Protein 2WM8 (pdb70)

Radius of gyration: 16.27 Å; Cα contacts (8 Å, |Δi|>4): 290; chains: 1; bounding box: 30×53×39 Å

Solvent-accessible surface area: 9145 Å² total; per-residue (Å²): 89,118,128,92,130,121,116,123,61,94,60,110,34,3,88,2,0,0,0,15,0,16,68,0,0,0,62,17,132,0,67,84,75,16,38,38,88,7,90,119,22,129,99,42,34,5,57,3,141,187,44,88,59,2,128,18,33,122,71,0,70,102,0,4,148,121,0,71,83,49,62,4,66,2,0,0,0,1,108,6,72,43,72,149,2,0,39,59,0,0,108,42,34,90,10,58,152,11,0,95,56,77,7,12,51,79,33,55,7,68,49,0,0,81,114,0,45,134,106,37,60,27,61,36,73,70,0,0,0,0,0,53,83,148,187,10,21,77,64,0,49,162,55,41,6,18,20,22,56,0,122,135,1,2,42,58,126,15,3,73,95,0,23,64,65,5,15,161,73,134

B-factor: mean 13.62, std 10.49, range [2.0, 57.32]

Structure (mmCIF, N/CA/C/O backbone):
data_2WM8
#
_entry.id   2WM8
#
_cell.length_a   62.340
_cell.length_b   62.340
_cell.length_c   111.860
_cell.angle_alpha   90.00
_cell.angle_beta   90.00
_cell.angle_gamma   90.00
#
_symmetry.space_group_name_H-M   'P 43 21 2'
#
loop_
_entity.id
_entity.type
_entity.pdbx_description
1 polymer 'MAGNESIUM-DEPENDENT PHOSPHATASE 1'
2 non-polymer 1,2-ETHANEDIOL
3 water water
#
loop_
_atom_site.group_PDB
_atom_site.id
_atom_site.type_symbol
_atom_site.label_atom_id
_atom_site.label_alt_id
_atom_site.label_comp_id
_atom_site.label_asym_id
_atom_site.label_entity_id
_atom_site.label_seq_id
_atom_site.pdbx_PDB_ins_code
_atom_site.Cartn_x
_atom_site.Cartn_y
_atom_site.Cartn_z
_atom_site.occupancy
_atom_site.B_iso_or_equiv
_atom_site.auth_seq_id
_atom_site.auth_comp_id
_atom_site.auth_asym_id
_atom_site.auth_atom_id
_atom_site.pdbx_PDB_model_num
ATOM 1 N N . GLY A 1 14 ? 13.400 -46.514 18.713 1.00 19.79 -7 GLY A N 1
ATOM 2 C CA . GLY A 1 14 ? 14.582 -45.993 19.459 1.00 17.86 -7 GLY A CA 1
ATOM 3 C C . GLY A 1 14 ? 14.382 -44.522 19.796 1.00 13.04 -7 GLY A C 1
ATOM 4 O O . GLY A 1 14 ? 13.637 -43.820 19.117 1.00 15.54 -7 GLY A O 1
ATOM 5 N N . THR A 1 15 ? 15.036 -44.065 20.856 1.00 12.20 -6 THR A N 1
ATOM 6 C CA . THR A 1 15 ? 14.833 -42.697 21.366 1.00 11.95 -6 THR A CA 1
ATOM 7 C C . THR A 1 15 ? 15.302 -41.635 20.362 1.00 10.77 -6 THR A C 1
ATOM 8 O O . THR A 1 15 ? 14.564 -40.689 20.058 1.00 6.52 -6 THR A O 1
ATOM 12 N N . GLU A 1 1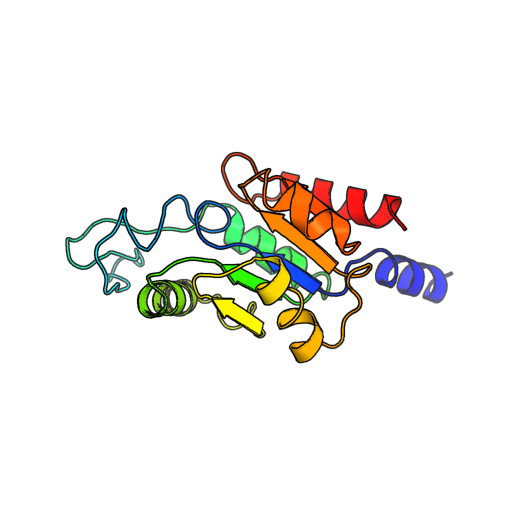6 ? 16.507 -41.805 19.831 1.00 11.00 -5 GLU A N 1
ATOM 13 C CA . GLU A 1 16 ? 17.021 -40.852 18.836 1.00 13.09 -5 GLU A CA 1
ATOM 14 C C . GLU A 1 16 ? 16.147 -40.818 17.578 1.00 10.78 -5 GLU A C 1
ATOM 15 O O . GLU A 1 16 ? 15.878 -39.747 17.041 1.00 9.09 -5 GLU A O 1
ATOM 21 N N . ASN A 1 17 ? 15.692 -41.978 17.112 1.00 12.02 -4 ASN A N 1
ATOM 22 C CA . ASN A 1 17 ? 14.789 -42.028 15.954 1.00 13.10 -4 ASN A CA 1
ATOM 23 C C . ASN A 1 17 ? 13.488 -41.276 16.200 1.00 12.40 -4 ASN A C 1
ATOM 24 O O . ASN A 1 17 ? 13.034 -40.523 15.345 1.00 11.30 -4 ASN A O 1
ATOM 29 N N . LEU A 1 18 ? 12.884 -41.488 17.366 1.00 11.29 -3 LEU A N 1
ATOM 30 C CA . LEU A 1 18 ? 11.647 -40.789 17.717 1.00 12.24 -3 LEU A CA 1
ATOM 31 C C . LEU A 1 18 ? 11.886 -39.280 17.723 1.00 8.03 -3 LEU A C 1
ATOM 32 O O . LEU A 1 18 ? 11.098 -38.521 17.160 1.00 9.98 -3 LEU A O 1
ATOM 37 N N . TYR A 1 19 ? 12.970 -38.862 18.366 1.00 7.53 -2 TYR A N 1
ATOM 38 C CA . TYR A 1 19 ? 13.314 -37.446 18.442 1.00 5.63 -2 TYR A CA 1
ATOM 39 C C . TYR A 1 19 ? 13.512 -36.838 17.053 1.00 4.95 -2 TYR A C 1
ATOM 40 O O . TYR A 1 19 ? 12.871 -35.842 16.716 1.00 7.63 -2 TYR A O 1
ATOM 49 N N . PHE A 1 20 ? 14.402 -37.415 16.256 1.00 5.48 -1 PHE A N 1
ATOM 50 C CA . PHE A 1 20 ? 14.723 -36.824 14.950 1.00 7.19 -1 PHE A CA 1
ATOM 51 C C . PHE A 1 20 ? 13.556 -36.877 13.969 1.00 7.23 -1 PHE A C 1
ATOM 52 O O . PHE A 1 20 ? 13.378 -35.950 13.183 1.00 10.28 -1 PHE A O 1
ATOM 60 N N . GLN A 1 21 ? 12.742 -37.938 14.040 1.00 7.96 0 GLN A N 1
ATOM 61 C CA . GLN A 1 21 ? 11.564 -38.057 13.173 1.00 10.09 0 GLN A CA 1
ATOM 62 C C . GLN A 1 21 ? 10.539 -37.002 13.544 1.00 10.23 0 GLN A C 1
ATOM 63 O O . GLN A 1 21 ? 9.929 -36.382 12.666 1.00 9.11 0 GLN A O 1
ATOM 69 N N . SER A 1 22 ? 10.392 -36.751 14.842 1.00 8.93 1 SER A N 1
ATOM 70 C CA . SER A 1 22 ? 9.484 -35.713 15.303 1.00 10.50 1 SER A CA 1
ATOM 71 C C . SER A 1 22 ? 9.948 -34.323 14.830 1.00 13.17 1 SER A C 1
ATOM 72 O O . SER A 1 22 ? 9.141 -33.515 14.352 1.00 14.83 1 SER A O 1
ATOM 75 N N . MET A 1 23 ? 11.244 -34.057 14.944 1.00 12.10 2 MET A N 1
ATOM 76 C CA . MET A 1 23 ? 11.832 -32.800 14.446 1.00 14.88 2 MET A CA 1
ATOM 77 C C . MET A 1 23 ? 11.575 -32.609 12.946 1.00 13.27 2 MET A C 1
ATOM 78 O O . MET A 1 23 ? 11.125 -31.545 12.523 1.00 12.03 2 MET A O 1
ATOM 83 N N . ALA A 1 24 ? 11.846 -33.646 12.156 1.00 12.41 3 ALA A N 1
ATOM 84 C CA . ALA A 1 24 ? 11.734 -33.558 10.693 1.00 12.52 3 ALA A CA 1
ATOM 85 C C . ALA A 1 24 ? 10.310 -33.322 10.165 1.00 12.29 3 ALA A C 1
ATOM 86 O O . ALA A 1 24 ? 10.158 -32.862 9.030 1.00 12.55 3 ALA A O 1
ATOM 88 N N . ARG A 1 25 ? 9.300 -33.659 10.971 1.00 10.26 4 ARG A N 1
ATOM 89 C CA A ARG A 1 25 ? 7.877 -33.542 10.625 0.48 11.68 4 ARG A CA 1
ATOM 90 C CA B ARG A 1 25 ? 7.899 -33.539 10.542 0.52 10.78 4 ARG A CA 1
ATOM 91 C C . ARG A 1 25 ? 7.376 -32.104 10.641 1.00 11.16 4 ARG A C 1
ATOM 92 O O . ARG A 1 25 ? 6.305 -31.798 10.097 1.00 12.41 4 ARG A O 1
ATOM 107 N N . LEU A 1 26 ? 8.122 -31.243 11.326 1.00 10.11 5 LEU A N 1
ATOM 108 C CA . LEU A 1 26 ? 7.688 -29.889 11.609 1.00 8.84 5 LEU A CA 1
ATOM 109 C C . LEU A 1 26 ? 8.222 -28.878 10.594 1.00 8.76 5 LEU A C 1
ATOM 110 O O . LEU A 1 26 ? 9.323 -29.020 10.063 1.00 8.58 5 LEU A O 1
ATOM 115 N N . PRO A 1 27 ? 7.442 -27.823 10.360 1.00 6.02 6 PRO A N 1
ATOM 116 C CA . PRO A 1 27 ? 7.955 -26.719 9.570 1.00 7.89 6 PRO A CA 1
ATOM 117 C C . PRO A 1 27 ? 9.100 -26.024 10.300 1.00 6.37 6 PRO A C 1
ATOM 118 O O . PRO A 1 27 ? 9.167 -26.052 11.535 1.00 7.34 6 PRO A O 1
ATOM 122 N N . LYS A 1 28 ? 9.981 -25.401 9.535 1.00 5.26 7 LYS A N 1
ATOM 123 C CA . LYS A 1 28 ? 11.066 -24.609 10.088 1.00 7.79 7 LYS A CA 1
ATOM 124 C C . LYS A 1 28 ? 10.693 -23.132 10.255 1.00 9.45 7 LYS A C 1
ATOM 125 O O . LYS A 1 28 ? 11.453 -22.378 10.842 1.00 8.34 7 LYS A O 1
ATOM 131 N N . LEU A 1 29 ? 9.532 -22.722 9.747 1.00 8.69 8 LEU A N 1
ATOM 132 C CA . LEU A 1 29 ? 9.044 -21.336 9.906 1.00 5.88 8 LEU A CA 1
ATOM 133 C C . LEU A 1 29 ? 7.539 -21.339 9.731 1.00 7.31 8 LEU A C 1
ATOM 134 O O . LEU A 1 29 ? 7.038 -21.975 8.801 1.00 5.26 8 LEU A O 1
ATOM 139 N N . ALA A 1 30 ? 6.832 -20.651 10.620 1.00 4.49 9 ALA A N 1
ATOM 140 C CA . ALA A 1 30 ? 5.383 -20.475 10.488 1.00 5.47 9 ALA A CA 1
ATOM 141 C C . ALA A 1 30 ? 5.119 -19.017 10.184 1.00 4.58 9 ALA A C 1
ATOM 142 O O . ALA A 1 30 ? 5.377 -18.142 11.022 1.00 6.71 9 ALA A O 1
ATOM 144 N N . VAL A 1 31 ? 4.598 -18.761 8.990 1.00 3.02 10 VAL A N 1
ATOM 145 C CA . VAL A 1 31 ? 4.295 -17.401 8.557 1.00 2.63 10 VAL A CA 1
ATOM 146 C C . VAL A 1 31 ? 2.799 -17.088 8.710 1.00 2.00 10 VAL A C 1
ATOM 147 O O . VAL A 1 31 ? 1.933 -17.903 8.335 1.00 5.11 10 VAL A O 1
ATOM 151 N N . PHE A 1 32 ? 2.505 -15.930 9.284 1.00 3.32 11 PHE A N 1
ATOM 152 C CA . PHE A 1 32 ? 1.135 -15.486 9.503 1.00 5.04 11 PHE A CA 1
ATOM 153 C C . PHE A 1 32 ? 0.895 -14.145 8.821 1.00 6.13 11 PHE A C 1
ATOM 154 O O . PHE A 1 32 ? 1.702 -13.229 8.926 1.00 4.70 11 PHE A O 1
ATOM 162 N N . ASP A 1 33 ? -0.233 -14.027 8.129 1.00 5.29 12 ASP A N 1
ATOM 163 C CA . ASP A 1 33 ? -0.797 -12.712 7.823 1.00 6.14 12 ASP A CA 1
ATOM 164 C C . ASP A 1 33 ? -1.298 -12.097 9.142 1.00 6.25 12 ASP A C 1
ATOM 165 O O . ASP A 1 33 ? -1.348 -12.772 10.170 1.00 6.17 12 ASP A O 1
ATOM 170 N N . LEU A 1 34 ? -1.642 -10.819 9.118 1.00 5.88 13 LEU A N 1
ATOM 171 C CA . LEU A 1 34 ? -2.111 -10.111 10.298 1.00 6.25 13 LEU A CA 1
ATOM 172 C C . LEU A 1 34 ? -3.627 -9.895 10.316 1.00 6.33 13 LEU A C 1
ATOM 173 O O . LEU A 1 34 ? -4.342 -10.539 11.094 1.00 6.16 13 LEU A O 1
ATOM 178 N N . ASP A 1 35 ? -4.127 -8.987 9.470 1.00 6.78 14 ASP A N 1
ATOM 179 C CA . ASP A 1 35 ? -5.577 -8.720 9.387 1.00 5.38 14 ASP A CA 1
ATOM 180 C C . ASP A 1 35 ? -6.342 -10.013 9.057 1.00 4.81 14 ASP A C 1
ATOM 181 O O . ASP A 1 35 ? -6.014 -10.718 8.091 1.00 5.90 14 ASP A O 1
ATOM 186 N N . TYR A 1 36 ? -7.346 -10.317 9.877 1.00 4.38 15 TYR A N 1
ATOM 187 C CA . TYR A 1 36 ? -8.252 -11.450 9.705 1.00 2.72 15 TYR A CA 1
ATOM 188 C C . TYR A 1 36 ? -7.590 -12.823 9.917 1.00 6.17 15 TYR A C 1
ATOM 189 O O . TYR A 1 36 ? -8.196 -13.867 9.658 1.00 5.08 15 TYR A O 1
ATOM 198 N N . THR A 1 37 ? -6.354 -12.800 10.412 1.00 5.12 16 THR A N 1
ATOM 199 C CA . THR A 1 37 ? -5.619 -14.008 10.793 1.00 5.31 16 THR A CA 1
ATOM 200 C C . THR A 1 37 ? -5.339 -13.955 12.293 1.00 5.56 16 THR A C 1
ATOM 201 O O . THR A 1 37 ? -5.767 -14.855 13.027 1.00 5.46 16 THR A O 1
ATOM 205 N N . LEU A 1 38 ? -4.651 -12.902 12.751 1.00 3.55 17 LEU A N 1
ATOM 206 C CA . LEU A 1 38 ? -4.386 -12.704 14.174 1.00 4.07 17 LEU A CA 1
ATOM 207 C C . LEU A 1 38 ? -5.462 -11.861 14.852 1.00 5.41 17 LEU A C 1
ATOM 208 O O . LEU A 1 38 ? -5.716 -12.030 16.057 1.00 5.31 17 LEU A O 1
ATOM 213 N N . TRP A 1 39 ? -6.086 -10.959 14.093 1.00 4.80 18 TRP A N 1
ATOM 214 C CA . TRP A 1 39 ? -7.112 -10.053 14.650 1.00 4.52 18 TRP A CA 1
ATOM 215 C C . TRP A 1 39 ? -8.264 -9.795 13.643 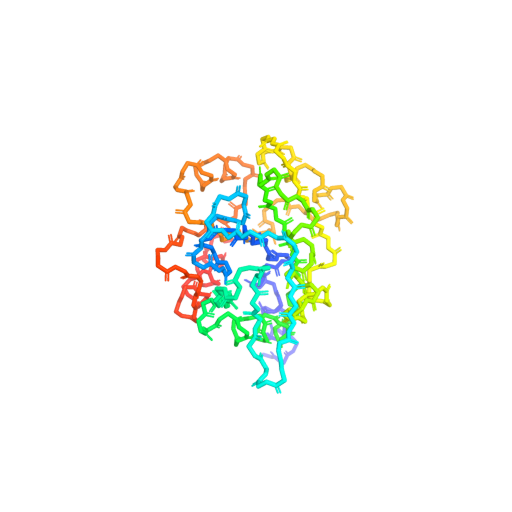1.00 4.87 18 TRP A C 1
ATOM 216 O O . TRP A 1 39 ? -8.040 -9.777 12.428 1.00 5.48 18 TRP A O 1
ATOM 227 N N . PRO A 1 40 ? -9.505 -9.604 14.147 1.00 6.15 19 PRO A N 1
ATOM 228 C CA . PRO A 1 40 ? -10.698 -9.609 13.282 1.00 7.77 19 PRO A CA 1
ATOM 229 C C . PRO A 1 40 ? -11.053 -8.288 12.607 1.00 5.58 19 PRO A C 1
ATOM 230 O O . PRO A 1 40 ? -12.229 -7.859 12.620 1.00 6.12 19 PRO A O 1
ATOM 234 N N . PHE A 1 41 ? -10.065 -7.658 11.979 1.00 5.37 20 PHE A N 1
ATOM 235 C CA . PHE A 1 41 ? -10.289 -6.386 11.318 1.00 3.38 20 PHE A CA 1
ATOM 236 C C . PHE A 1 41 ? -9.130 -6.024 10.395 1.00 3.17 20 PHE A C 1
ATOM 237 O O . PHE A 1 41 ? -8.070 -6.663 10.427 1.00 4.13 20 PHE A O 1
ATOM 245 N N . TRP A 1 42 ? -9.359 -5.031 9.539 1.00 3.43 21 TRP A N 1
ATOM 246 C CA . TRP A 1 42 ? -8.284 -4.368 8.778 1.00 2.37 21 TRP A CA 1
ATOM 247 C C . TRP A 1 42 ? -7.729 -3.190 9.587 1.00 4.20 21 TRP A C 1
ATOM 248 O O . TRP A 1 42 ? -8.439 -2.218 9.845 1.00 2.98 21 TRP A O 1
ATOM 259 N N . VAL A 1 43 ? -6.450 -3.255 9.949 1.00 2.21 22 VAL A N 1
ATOM 260 C CA . VAL A 1 43 ? -5.817 -2.211 10.766 1.00 4.93 22 VAL A CA 1
ATOM 261 C C . VAL A 1 43 ? -5.761 -0.827 10.067 1.00 5.67 22 VAL A C 1
ATOM 262 O O . VAL A 1 43 ? -5.769 0.203 10.755 1.00 5.57 22 VAL A O 1
ATOM 266 N N . ASP A 1 44 ? -5.784 -0.784 8.725 1.00 3.48 23 ASP A N 1
ATOM 267 C CA . ASP A 1 44 ? -5.808 0.506 8.015 1.00 6.22 23 ASP A CA 1
ATOM 268 C C . ASP A 1 44 ? -7.201 1.101 7.758 1.00 5.34 23 ASP A C 1
ATOM 269 O O . ASP A 1 44 ? -7.312 2.191 7.168 1.00 5.22 23 ASP A O 1
ATOM 274 N N . THR A 1 45 ? -8.255 0.408 8.200 1.00 6.02 24 THR A N 1
ATOM 275 C CA . THR A 1 45 ? -9.633 0.833 7.907 1.00 4.36 24 THR A CA 1
ATOM 276 C C . THR A 1 45 ? -10.578 0.890 9.115 1.00 5.12 24 THR A C 1
ATOM 277 O O . THR A 1 45 ? -11.282 1.882 9.318 1.00 4.61 24 THR A O 1
ATOM 281 N N . HIS A 1 46 ? -10.612 -0.169 9.910 1.00 6.01 25 HIS A N 1
ATOM 282 C CA . HIS A 1 46 ? -11.703 -0.361 10.865 1.00 4.07 25 HIS A CA 1
ATOM 283 C C . HIS A 1 46 ? -11.460 0.250 12.243 1.00 5.16 25 HIS A C 1
ATOM 284 O O . HIS A 1 46 ? -12.375 0.299 13.073 1.00 7.07 25 HIS A O 1
ATOM 291 N N . VAL A 1 47 ? -10.234 0.693 12.473 1.00 4.74 26 VAL A N 1
ATOM 292 C CA . VAL A 1 47 ? -9.836 1.306 13.730 1.00 5.15 26 VAL A CA 1
ATOM 293 C C . VAL A 1 47 ? -9.055 2.574 13.425 1.00 7.09 26 VAL A C 1
ATOM 294 O O . VAL A 1 47 ? -8.647 2.807 12.285 1.00 9.01 26 VAL A O 1
ATOM 298 N N . ASP A 1 48 ? -8.864 3.401 14.454 1.00 7.00 27 ASP A N 1
ATOM 299 C CA . ASP A 1 48 ? -8.271 4.724 14.300 1.00 8.03 27 ASP A CA 1
ATOM 300 C C . ASP A 1 48 ? -7.028 4.818 15.188 1.00 9.74 27 ASP A C 1
ATOM 301 O O . ASP A 1 48 ? -7.141 5.056 16.390 1.00 7.65 27 ASP A O 1
ATOM 306 N N . PRO A 1 49 ? -5.835 4.630 14.597 1.00 9.51 28 PRO A N 1
ATOM 307 C CA . PRO A 1 49 ? -4.623 4.621 15.410 1.00 9.17 28 PRO A CA 1
ATOM 308 C C . PRO A 1 49 ? -4.281 6.029 15.893 1.00 8.00 28 PRO A C 1
ATOM 309 O O . PRO A 1 49 ? -4.809 6.994 15.359 1.00 7.75 28 PRO A O 1
ATOM 313 N N . PRO A 1 50 ? -3.401 6.152 16.887 1.00 6.57 29 PRO A N 1
ATOM 314 C CA . PRO A 1 50 ? -2.649 5.117 17.587 1.00 7.88 29 PRO A CA 1
ATOM 315 C C . PRO A 1 50 ? -3.456 4.383 18.644 1.00 4.87 29 PRO A C 1
ATOM 316 O O . PRO A 1 50 ? -4.591 4.765 18.964 1.00 7.07 29 PRO A O 1
ATOM 320 N N . PHE A 1 51 ? -2.838 3.345 19.184 1.00 5.42 30 PHE A N 1
ATOM 321 C CA . PHE A 1 51 ? -3.442 2.456 20.158 1.00 5.89 30 PHE A CA 1
ATOM 322 C C . PHE A 1 51 ? -2.760 2.576 21.518 1.00 7.82 30 PHE A C 1
ATOM 323 O O . PHE A 1 51 ? -1.628 3.051 21.642 1.00 7.94 30 PHE A O 1
ATOM 331 N N . HIS A 1 52 ? -3.457 2.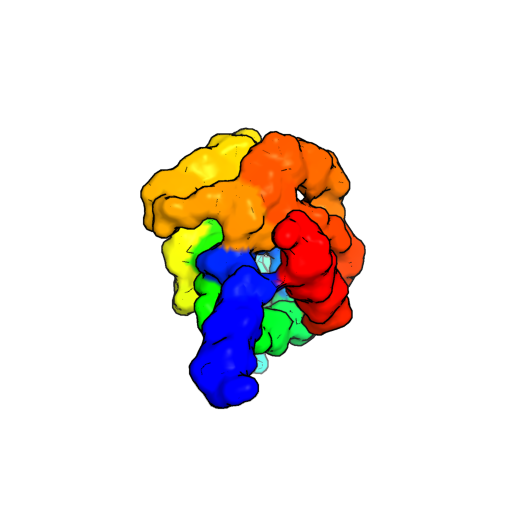108 22.540 1.00 9.24 31 HIS A N 1
ATOM 332 C CA . HIS A 1 52 ? -2.869 1.995 23.853 1.00 10.07 31 HIS A CA 1
ATOM 333 C C . HIS A 1 52 ? -3.557 0.875 24.618 1.00 8.67 31 HIS A C 1
ATOM 334 O O . HIS A 1 52 ? -4.686 0.512 24.311 1.00 7.99 31 HIS A O 1
ATOM 341 N N . LYS A 1 53 ? -2.869 0.333 25.618 1.00 9.68 32 LYS A N 1
ATOM 342 C CA . LYS A 1 53 ? -3.487 -0.612 26.532 1.00 8.64 32 LYS A CA 1
ATOM 343 C C . LYS A 1 53 ? -4.050 0.159 27.722 1.00 9.27 32 LYS A C 1
ATOM 344 O O . LYS A 1 53 ? -3.315 0.881 28.407 1.00 10.13 32 LYS A O 1
ATOM 350 N N . SER A 1 54 ? -5.357 0.022 27.956 1.00 7.11 33 SER A N 1
ATOM 351 C CA A SER A 1 54 ? -6.020 0.684 29.076 0.50 8.82 33 SER A CA 1
ATOM 352 C CA B SER A 1 54 ? -6.015 0.687 29.078 0.50 9.03 33 SER A CA 1
ATOM 353 C C . SER A 1 54 ? -5.684 0.022 30.412 1.00 8.07 33 SER A C 1
ATOM 354 O O . SER A 1 54 ? -5.051 -1.039 30.460 1.00 9.00 33 SER A O 1
ATOM 359 N N . SER A 1 55 ? -6.130 0.645 31.500 1.00 11.58 34 SER A N 1
ATOM 360 C CA . SER A 1 55 ? -5.830 0.153 32.839 1.00 14.02 34 SER A CA 1
ATOM 361 C C . SER A 1 55 ? -6.456 -1.207 33.105 1.00 15.50 34 SER A C 1
ATOM 362 O O . SER A 1 55 ? -5.938 -1.961 33.920 1.00 15.84 34 SER A O 1
ATOM 365 N N . ASP A 1 56 ? -7.553 -1.528 32.412 1.00 12.80 35 ASP A N 1
ATOM 366 C CA . ASP A 1 56 ? -8.192 -2.843 32.578 1.00 15.88 35 ASP A CA 1
ATOM 367 C C . ASP A 1 56 ? -7.508 -3.960 31.761 1.00 16.51 35 ASP A C 1
ATOM 368 O O . ASP A 1 56 ? -7.900 -5.123 31.860 1.00 18.16 35 ASP A O 1
ATOM 373 N N . GLY A 1 57 ? -6.493 -3.606 30.969 1.00 12.17 36 GLY A N 1
ATOM 374 C CA . GLY A 1 57 ? -5.766 -4.573 30.140 1.00 12.89 36 GLY A CA 1
ATOM 375 C C . GLY A 1 57 ? -6.257 -4.660 28.696 1.00 13.53 36 GLY A C 1
ATOM 376 O O . GLY A 1 57 ? -5.679 -5.408 27.898 1.00 15.01 36 GLY A O 1
ATOM 377 N N . THR A 1 58 ? -7.301 -3.894 28.357 1.00 10.74 37 THR A N 1
ATOM 378 C CA . THR A 1 58 ? -7.885 -3.898 27.002 1.00 10.57 37 THR A CA 1
ATOM 379 C C . THR A 1 58 ? -7.150 -2.882 26.133 1.00 8.98 37 THR A C 1
ATOM 380 O O . THR A 1 58 ? -6.909 -1.755 26.553 1.00 8.89 37 THR A O 1
ATOM 384 N N . VAL A 1 59 ? -6.772 -3.295 24.927 1.00 6.85 38 VAL A N 1
ATOM 385 C CA . VAL A 1 59 ? -6.161 -2.382 23.974 1.00 7.06 38 VAL A CA 1
ATOM 386 C C . VAL A 1 59 ? -7.297 -1.634 23.285 1.00 6.58 38 VAL A C 1
ATOM 387 O O . VAL A 1 59 ? -8.332 -2.236 22.933 1.00 6.61 38 VAL A O 1
ATOM 391 N N . ARG A 1 60 ? -7.144 -0.319 23.152 1.00 6.72 39 ARG A N 1
ATOM 392 C CA . ARG A 1 60 ? -8.150 0.508 22.483 1.00 7.36 39 ARG A CA 1
ATOM 393 C C . ARG A 1 60 ? -7.493 1.488 21.518 1.00 7.88 39 ARG A C 1
ATOM 394 O O . ARG A 1 60 ? -6.309 1.787 21.650 1.00 6.62 39 ARG A O 1
ATOM 402 N N . ASP A 1 61 ? -8.262 1.949 20.532 1.00 6.64 40 ASP A N 1
ATOM 403 C CA . ASP A 1 61 ? -7.793 2.944 19.586 1.00 6.47 40 ASP A CA 1
ATOM 404 C C . ASP A 1 61 ? -8.078 4.345 20.132 1.00 6.89 40 ASP A C 1
ATOM 405 O O . ASP A 1 61 ? -8.536 4.489 21.269 1.00 6.04 40 ASP A O 1
ATOM 410 N N . ARG A 1 62 ? -7.765 5.372 19.348 1.00 8.27 41 ARG A N 1
ATOM 411 C CA . ARG A 1 62 ? -7.842 6.751 19.839 1.00 8.57 41 ARG A CA 1
ATOM 412 C C . ARG A 1 62 ? -9.276 7.256 20.042 1.00 8.84 41 ARG A C 1
ATOM 413 O O . ARG A 1 62 ? -9.481 8.288 20.680 1.00 10.63 41 ARG A O 1
ATOM 421 N N . ARG A 1 63 ? -10.255 6.518 19.524 1.00 7.14 42 ARG A N 1
ATOM 422 C CA . ARG A 1 63 ? -11.673 6.808 19.751 1.00 9.09 42 ARG A CA 1
ATOM 423 C C . ARG A 1 63 ? -12.284 5.920 20.844 1.00 9.71 42 ARG A C 1
ATOM 424 O O . ARG A 1 63 ? -13.485 5.962 21.081 1.00 13.40 42 ARG A O 1
ATOM 432 N N . GLY A 1 64 ? -11.454 5.117 21.505 1.00 10.16 43 GLY A N 1
ATOM 433 C CA . GLY A 1 64 ? -11.914 4.225 22.571 1.00 9.79 43 GLY A CA 1
ATOM 434 C C . GLY A 1 64 ? -12.539 2.913 22.113 1.00 10.62 43 GLY A C 1
ATOM 435 O O . GLY A 1 64 ? -13.191 2.229 22.914 1.00 11.88 43 GLY A O 1
ATOM 436 N N . GLN A 1 65 ? -12.347 2.547 20.845 1.00 8.08 44 GLN A N 1
ATOM 437 C CA A GLN A 1 65 ? -12.831 1.264 20.338 0.50 9.30 44 GLN A CA 1
ATOM 438 C CA B GLN A 1 65 ? -12.828 1.256 20.340 0.50 9.35 44 GLN A CA 1
ATOM 439 C C . GLN A 1 65 ? -11.869 0.152 20.773 1.00 8.14 44 GLN A C 1
ATOM 440 O O . GLN A 1 65 ? -10.653 0.297 20.654 1.00 8.16 44 GLN A O 1
ATOM 451 N N . ASP A 1 66 ? -12.423 -0.956 21.255 1.00 7.57 45 ASP A N 1
ATOM 452 C CA . ASP A 1 66 ? -11.630 -2.108 21.669 1.00 7.18 45 ASP A CA 1
ATOM 453 C C . ASP A 1 66 ? -10.972 -2.788 20.483 1.00 7.54 45 ASP A C 1
ATOM 454 O O . ASP A 1 66 ? -11.564 -2.917 19.402 1.00 9.69 45 ASP A O 1
ATOM 459 N N . VAL A 1 67 ? -9.745 -3.236 20.703 1.00 6.01 46 VAL A N 1
ATOM 460 C CA . VAL A 1 67 ? -8.988 -3.979 19.732 1.00 8.53 46 VAL A CA 1
ATOM 461 C C . VAL A 1 67 ? -8.509 -5.254 20.406 1.00 8.43 46 VAL A C 1
ATOM 462 O O . VAL A 1 67 ? -7.855 -5.195 21.446 1.00 7.23 46 VAL A O 1
ATOM 466 N N . ARG A 1 68 ? -8.820 -6.414 19.837 1.00 6.81 47 ARG A N 1
ATOM 467 C CA . ARG A 1 68 ? -8.258 -7.634 20.388 1.00 10.52 47 ARG A CA 1
ATOM 468 C C . ARG A 1 68 ? -7.880 -8.659 19.348 1.00 10.76 47 ARG A C 1
ATOM 469 O O . ARG A 1 68 ? -8.278 -8.558 18.190 1.00 10.28 47 ARG A O 1
ATOM 477 N N . LEU A 1 69 ? -7.086 -9.630 19.787 1.00 9.01 48 LEU A N 1
ATOM 478 C CA . LEU A 1 69 ? -6.748 -10.795 18.976 1.00 8.56 48 LEU A CA 1
ATOM 479 C C . LEU A 1 69 ? -7.943 -11.749 18.911 1.00 9.13 48 LEU A C 1
ATOM 480 O O . LEU A 1 69 ? -8.826 -11.695 19.778 1.00 8.30 48 LEU A O 1
ATOM 485 N N . TYR A 1 70 ? -7.978 -12.639 17.912 1.00 6.32 49 TYR A N 1
ATOM 486 C CA . TYR A 1 70 ? -8.851 -13.811 18.009 1.00 3.91 49 TYR A CA 1
ATOM 487 C C . TYR A 1 70 ? -8.473 -14.586 19.283 1.00 4.02 49 TYR A C 1
ATOM 488 O O . TYR A 1 70 ? -7.288 -14.692 19.609 1.00 6.17 49 TYR A O 1
ATOM 497 N N . PRO A 1 71 ? -9.469 -15.134 20.013 1.00 4.52 50 PRO A N 1
ATOM 498 C CA . PRO A 1 71 ? -9.204 -15.617 21.373 1.00 6.32 50 PRO A CA 1
ATOM 499 C C . PRO A 1 71 ? -8.130 -16.701 21.529 1.00 6.64 50 PRO A C 1
ATOM 500 O O . PRO A 1 71 ? -7.420 -16.701 22.523 1.00 7.31 50 PRO A O 1
ATOM 504 N N . GLU A 1 72 ? -8.001 -17.596 20.551 1.00 5.03 51 GLU A N 1
ATOM 505 C CA . GLU A 1 72 ? -7.050 -18.710 20.641 1.00 5.19 51 GLU A CA 1
ATOM 506 C C . GLU A 1 72 ? -5.658 -18.374 20.094 1.00 6.86 51 GLU A C 1
ATOM 507 O O . GLU A 1 72 ? -4.750 -19.215 20.148 1.00 8.23 51 GLU A O 1
ATOM 513 N N . VAL A 1 73 ? -5.470 -17.145 19.608 1.00 5.26 52 VAL A N 1
ATOM 514 C CA . VAL A 1 73 ? -4.185 -16.776 18.995 1.00 5.62 52 VAL A CA 1
ATOM 515 C C . VAL A 1 73 ? -3.007 -16.884 19.993 1.00 6.91 52 VAL A C 1
ATOM 516 O O . VAL A 1 73 ? -1.968 -17.444 19.657 1.00 7.33 52 VAL A O 1
ATOM 520 N N . PRO A 1 74 ? -3.163 -16.372 21.229 1.00 6.32 53 PRO A N 1
ATOM 521 C CA . PRO A 1 74 ? -2.043 -16.549 22.165 1.00 6.28 53 PRO A CA 1
ATOM 522 C C . PRO A 1 74 ? -1.671 -18.016 22.415 1.00 5.61 53 PRO A C 1
ATOM 523 O O . PRO A 1 74 ? -0.478 -18.347 22.454 1.00 7.43 53 PRO A O 1
ATOM 527 N N . GLU A 1 75 ? -2.670 -18.891 22.539 1.00 6.75 54 GLU A N 1
ATOM 528 C CA . GLU A 1 75 ? -2.420 -20.325 22.745 1.00 7.21 54 GLU A CA 1
ATOM 529 C C . GLU A 1 75 ? -1.781 -20.963 21.509 1.00 6.06 54 GLU A C 1
ATOM 530 O O . GLU A 1 75 ? -0.901 -21.821 21.620 1.00 5.89 54 GLU A O 1
ATOM 536 N N . VAL A 1 76 ? -2.229 -20.553 20.331 1.00 4.38 55 VAL A N 1
ATOM 537 C CA . VAL A 1 76 ? -1.651 -21.045 19.075 1.00 4.04 55 VAL A CA 1
ATOM 538 C C . VAL A 1 76 ? -0.158 -20.733 19.016 1.00 4.75 55 VAL A C 1
ATOM 539 O O . VAL A 1 76 ? 0.661 -21.615 18.721 1.00 4.26 55 VAL A O 1
ATOM 543 N N . LEU A 1 77 ? 0.194 -19.488 19.319 1.00 5.57 56 LEU A N 1
ATOM 544 C CA . LEU A 1 77 ? 1.587 -19.059 19.221 1.00 5.75 56 LEU A CA 1
ATOM 545 C C . LEU A 1 77 ? 2.431 -19.702 20.317 1.00 5.55 56 LEU A C 1
ATOM 546 O O . LEU A 1 77 ? 3.575 -20.088 20.061 1.00 5.70 56 LEU A O 1
ATOM 551 N N . LYS A 1 78 ? 1.873 -19.844 21.520 1.00 6.00 57 LYS A N 1
ATOM 552 C CA . LYS A 1 78 ? 2.563 -20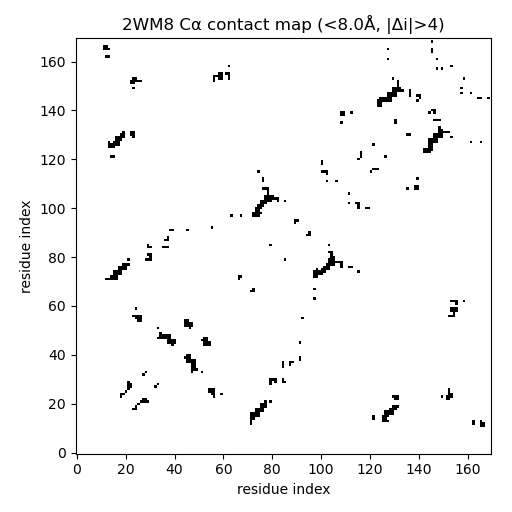.594 22.590 1.00 6.56 57 LYS A CA 1
ATOM 553 C C . LYS A 1 78 ? 2.837 -22.071 22.202 1.00 5.47 57 LYS A C 1
ATOM 554 O O . LYS A 1 78 ? 3.906 -22.617 22.503 1.00 3.19 57 LYS A O 1
ATOM 560 N N . ARG A 1 79 ? 1.870 -22.707 21.541 1.00 5.97 58 ARG A N 1
ATOM 561 C CA . ARG A 1 79 ? 2.021 -24.078 21.063 1.00 5.28 58 ARG A CA 1
ATOM 562 C C . ARG A 1 79 ? 3.158 -24.185 20.042 1.00 4.68 58 ARG A C 1
ATOM 563 O O . ARG A 1 79 ? 4.030 -25.045 20.170 1.00 5.50 58 ARG A O 1
ATOM 571 N N . LEU A 1 80 ? 3.169 -23.308 19.043 1.00 2.72 59 LEU A N 1
ATOM 572 C CA . LEU A 1 80 ? 4.308 -23.264 18.099 1.00 3.61 59 LEU A CA 1
ATOM 573 C C . LEU A 1 80 ? 5.663 -23.095 18.805 1.00 2.00 59 LEU A C 1
ATOM 574 O O . LEU A 1 80 ? 6.635 -23.784 18.483 1.00 2.97 59 LEU A O 1
ATOM 579 N N . GLN A 1 81 ? 5.714 -22.205 19.785 1.00 5.80 60 GLN A N 1
ATOM 580 C CA . GLN A 1 81 ? 6.926 -21.984 20.566 1.00 5.44 60 GLN A CA 1
ATOM 581 C C . GLN A 1 81 ? 7.339 -23.271 21.303 1.00 5.67 60 GLN A C 1
ATOM 582 O O . GLN A 1 81 ? 8.510 -23.643 21.298 1.00 7.04 60 GLN A O 1
ATOM 588 N N . SER A 1 82 ? 6.362 -23.968 21.875 1.00 4.34 61 SER A N 1
ATOM 589 C CA A SER A 1 82 ? 6.597 -25.231 22.590 0.56 3.63 61 SER A CA 1
ATOM 590 C CA B SER A 1 82 ? 6.612 -25.218 22.594 0.44 3.77 61 SER A CA 1
ATOM 591 C C . SER A 1 82 ? 7.120 -26.331 21.670 1.00 3.89 61 SER A C 1
ATOM 592 O O . SER A 1 82 ? 7.808 -27.257 22.124 1.00 4.10 61 SER A O 1
ATOM 597 N N . LEU A 1 83 ? 6.785 -26.230 20.381 1.00 4.20 62 LEU A N 1
ATOM 598 C CA . LEU A 1 83 ? 7.260 -27.158 19.355 1.00 3.67 62 LEU A CA 1
ATOM 599 C C . LEU A 1 83 ? 8.597 -26.725 18.735 1.00 5.67 62 LEU A C 1
ATOM 600 O O . LEU A 1 83 ? 9.207 -27.473 17.956 1.00 5.99 62 LEU A O 1
ATOM 605 N N . GLY A 1 84 ? 9.058 -25.520 19.058 1.00 5.16 63 GLY A N 1
ATOM 606 C CA . GLY A 1 84 ? 10.316 -25.019 18.513 1.00 5.00 63 GLY A CA 1
ATOM 607 C C . GLY A 1 84 ? 10.203 -24.403 17.123 1.00 7.89 63 GLY A C 1
ATOM 608 O O . GLY A 1 84 ? 11.210 -24.269 16.429 1.00 8.41 63 GLY A O 1
ATOM 609 N N . VAL A 1 85 ? 8.994 -24.005 16.722 1.00 5.06 64 VAL A N 1
ATOM 610 C CA . VAL A 1 85 ? 8.761 -23.457 15.376 1.00 4.61 64 VAL A CA 1
ATOM 611 C C . VAL A 1 85 ? 8.728 -21.928 15.443 1.00 6.43 64 VAL A C 1
ATOM 612 O O . VAL A 1 85 ? 7.793 -21.352 16.030 1.00 6.40 64 VAL A O 1
ATOM 616 N N . PRO A 1 86 ? 9.741 -21.268 14.853 1.00 7.58 65 PRO A N 1
ATOM 617 C CA . PRO A 1 86 ? 9.791 -19.811 14.877 1.00 10.39 65 PRO A CA 1
ATOM 618 C C . PRO A 1 86 ? 8.771 -19.208 13.922 1.00 9.67 65 PRO A C 1
ATOM 619 O O . PRO A 1 86 ? 8.293 -19.884 13.004 1.00 6.37 65 PRO A O 1
ATOM 623 N N . GLY A 1 87 ? 8.462 -17.934 14.142 1.00 9.10 66 GLY A N 1
ATOM 624 C CA . GLY A 1 87 ? 7.387 -17.267 13.420 1.00 8.07 66 GLY A CA 1
ATOM 625 C C . GLY A 1 87 ? 7.844 -16.094 12.591 1.00 8.53 66 GLY A C 1
ATOM 626 O O . GLY A 1 87 ? 8.922 -15.528 12.818 1.00 6.29 66 GLY A O 1
ATOM 627 N N . ALA A 1 88 ? 7.012 -15.742 11.613 1.00 6.33 67 ALA A N 1
ATOM 628 C CA . ALA A 1 88 ? 7.249 -14.577 10.767 1.00 5.18 67 ALA A CA 1
ATOM 629 C C . ALA A 1 88 ? 5.904 -13.988 10.393 1.00 7.84 67 ALA A C 1
ATOM 630 O O . ALA A 1 88 ? 4.889 -14.706 10.392 1.00 4.24 67 ALA A O 1
ATOM 632 N N . ALA A 1 89 ? 5.900 -12.696 10.061 1.00 9.14 68 ALA A N 1
ATOM 633 C CA . ALA A 1 89 ? 4.684 -11.980 9.651 1.00 10.35 68 ALA A CA 1
ATOM 634 C C . ALA A 1 89 ? 4.810 -11.454 8.225 1.00 11.91 68 ALA A C 1
ATOM 635 O O . ALA A 1 89 ? 5.886 -10.990 7.810 1.00 10.87 68 ALA A O 1
ATOM 637 N N . ALA A 1 90 ? 3.707 -11.526 7.472 1.00 11.64 69 ALA A N 1
ATOM 638 C CA . ALA A 1 90 ? 3.662 -11.028 6.082 1.00 9.09 69 ALA A CA 1
ATOM 639 C C . ALA A 1 90 ? 2.301 -10.390 5.804 1.00 10.63 69 ALA A C 1
ATOM 640 O O . ALA A 1 90 ? 1.317 -11.109 5.589 1.00 14.80 69 ALA A O 1
ATOM 642 N N . SER A 1 91 ? 2.262 -9.058 5.788 1.00 6.54 70 SER A N 1
ATOM 643 C CA . SER A 1 91 ? 1.022 -8.284 5.672 1.00 5.52 70 SER A CA 1
ATOM 644 C C . SER A 1 91 ? 1.136 -7.180 4.620 1.00 5.57 70 SER A C 1
ATOM 645 O O . SER A 1 91 ? 2.141 -6.500 4.552 1.00 7.14 70 SER A O 1
ATOM 648 N N . ARG A 1 92 ? 0.093 -7.006 3.813 1.00 3.79 71 ARG A N 1
ATOM 649 C CA . ARG A 1 92 ? 0.037 -5.921 2.831 1.00 3.32 71 ARG A CA 1
ATOM 650 C C . ARG A 1 92 ? -0.618 -4.639 3.359 1.00 5.87 71 ARG A C 1
ATOM 651 O O . ARG A 1 92 ? -0.892 -3.711 2.576 1.00 5.22 71 ARG A O 1
ATOM 659 N N . THR A 1 93 ? -0.853 -4.540 4.675 1.00 5.96 72 THR A N 1
ATOM 660 C CA . THR A 1 93 ? -1.492 -3.324 5.202 1.00 4.24 72 THR A CA 1
ATOM 661 C C . THR A 1 93 ? -0.722 -2.034 4.871 1.00 3.32 72 THR A C 1
ATOM 662 O O . THR A 1 93 ? 0.500 -2.024 4.839 1.00 4.03 72 THR A O 1
ATOM 666 N N . SER A 1 94 ? -1.463 -0.951 4.641 1.00 4.64 73 SER A N 1
ATOM 667 C CA . SER A 1 94 ? -0.883 0.387 4.510 1.00 3.81 73 SER A CA 1
ATOM 668 C C . SER A 1 94 ? -0.605 1.043 5.870 1.00 6.38 73 SER A C 1
ATOM 669 O O . SER A 1 94 ? 0.161 2.018 5.950 1.00 6.03 73 SER A O 1
ATOM 672 N N . GLU A 1 95 ? -1.209 0.514 6.933 1.00 4.85 74 GLU A N 1
ATOM 673 C CA . GLU A 1 95 ? -1.029 1.078 8.275 1.00 4.56 74 GLU A CA 1
ATOM 674 C C . GLU A 1 95 ? 0.103 0.339 8.984 1.00 5.79 74 GLU A C 1
ATOM 675 O O . GLU A 1 95 ? -0.118 -0.482 9.869 1.00 6.31 74 GLU A O 1
ATOM 681 N N . ILE A 1 96 ? 1.332 0.646 8.571 1.00 6.34 75 ILE A N 1
ATOM 682 C CA . ILE A 1 96 ? 2.510 -0.103 9.005 1.00 6.71 75 ILE A CA 1
ATOM 683 C C . ILE A 1 96 ? 2.846 0.193 10.480 1.00 7.22 75 ILE A C 1
ATOM 684 O O . ILE A 1 96 ? 3.086 -0.730 11.272 1.00 8.02 75 ILE A O 1
ATOM 689 N N . GLU A 1 97 ? 2.847 1.472 10.829 1.00 8.19 76 GLU A N 1
ATOM 690 C CA . GLU A 1 97 ? 3.090 1.921 12.201 1.00 9.68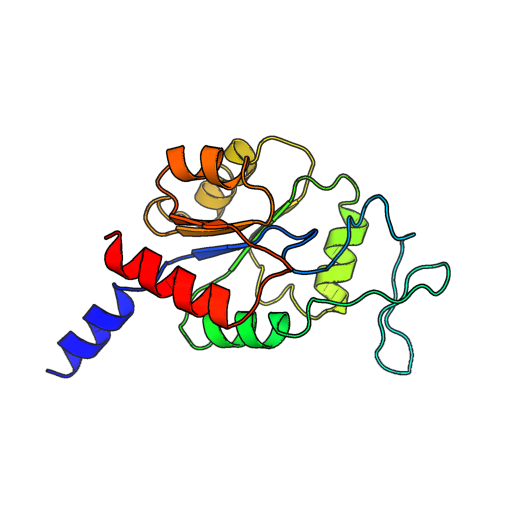 76 GLU A CA 1
ATOM 691 C C . GLU A 1 97 ? 2.095 1.284 13.174 1.00 9.00 76 GLU A C 1
ATOM 692 O O . GLU A 1 97 ? 2.482 0.783 14.219 1.00 8.59 76 GLU A O 1
ATOM 698 N N . GLY A 1 98 ? 0.816 1.318 12.807 1.00 7.29 77 GLY A N 1
ATOM 699 C CA . GLY A 1 98 ? -0.269 0.774 13.638 1.00 7.95 77 GLY A CA 1
ATOM 700 C C . GLY A 1 98 ? -0.192 -0.724 13.808 1.00 7.00 77 GLY A C 1
ATOM 701 O O . GLY A 1 98 ? -0.351 -1.247 14.922 1.00 7.09 77 GLY A O 1
ATOM 702 N N . ALA A 1 99 ? 0.090 -1.427 12.710 1.00 5.95 78 ALA A N 1
ATOM 703 C CA . ALA A 1 99 ? 0.323 -2.855 12.752 1.00 5.44 78 ALA A CA 1
ATOM 704 C C . ALA A 1 99 ? 1.475 -3.205 13.719 1.00 8.10 78 ALA A C 1
ATOM 705 O O . ALA A 1 99 ? 1.357 -4.105 14.562 1.00 5.45 78 ALA A O 1
ATOM 707 N N . ASN A 1 100 ? 2.580 -2.483 13.604 1.00 8.76 79 ASN A N 1
ATOM 708 C CA . ASN A 1 100 ? 3.719 -2.712 14.505 1.00 10.66 79 ASN A CA 1
ATOM 709 C C . ASN A 1 100 ? 3.404 -2.352 15.966 1.00 9.77 79 ASN A C 1
ATOM 710 O O . ASN A 1 100 ? 3.843 -3.049 16.886 1.00 11.10 79 ASN A O 1
ATOM 715 N N . GLN A 1 101 ? 2.607 -1.313 16.183 1.00 9.10 80 GLN A N 1
ATOM 716 C CA . GLN A 1 101 ? 2.167 -0.988 17.541 1.00 7.83 80 GLN A CA 1
ATOM 717 C C . GLN A 1 101 ? 1.292 -2.091 18.143 1.00 8.98 80 GLN A C 1
ATOM 718 O O . GLN A 1 101 ? 1.427 -2.404 19.331 1.00 7.97 80 GLN A O 1
ATOM 724 N N . LEU A 1 102 ? 0.416 -2.706 17.348 1.00 7.04 81 LEU A N 1
ATOM 725 C CA . LEU A 1 102 ? -0.387 -3.806 17.875 1.00 5.43 81 LEU A CA 1
ATOM 726 C C . LEU A 1 102 ? 0.468 -5.032 18.225 1.00 7.00 81 LEU A C 1
ATOM 727 O O . LEU A 1 102 ? 0.228 -5.706 19.234 1.00 6.12 81 LEU A O 1
ATOM 732 N N . LEU A 1 103 ? 1.456 -5.336 17.388 1.00 6.84 82 LEU A N 1
ATOM 733 C CA . LEU A 1 103 ? 2.387 -6.420 17.696 1.00 8.23 82 LEU A CA 1
ATOM 734 C C . LEU A 1 103 ? 3.087 -6.191 19.041 1.00 8.62 82 LEU A C 1
ATOM 735 O O . LEU A 1 103 ? 3.303 -7.142 19.808 1.00 9.83 82 LEU A O 1
ATOM 740 N N . GLU A 1 104 ? 3.446 -4.943 19.307 1.00 8.86 83 GLU A N 1
ATOM 741 C CA . GLU A 1 104 ? 4.062 -4.577 20.577 1.00 10.43 83 GLU A CA 1
ATOM 742 C C . GLU A 1 104 ? 3.069 -4.726 21.744 1.00 8.42 83 GLU A C 1
ATOM 743 O O . GLU A 1 104 ? 3.381 -5.375 22.758 1.00 7.51 83 GLU A O 1
ATOM 749 N N . LEU A 1 105 ? 1.886 -4.132 21.610 1.00 5.53 84 LEU A N 1
ATOM 750 C CA . LEU A 1 105 ? 0.902 -4.100 22.716 1.00 6.40 84 LEU A CA 1
ATOM 751 C C . LEU A 1 105 ? 0.297 -5.467 23.058 1.00 9.45 84 LEU A C 1
ATOM 752 O O . LEU A 1 105 ? -0.072 -5.716 24.218 1.00 8.35 84 LEU A O 1
ATOM 757 N N . PHE A 1 106 ? 0.186 -6.351 22.062 1.00 7.92 85 PHE A N 1
ATOM 758 C CA . PHE A 1 106 ? -0.238 -7.727 22.304 1.00 10.45 85 PHE A CA 1
ATOM 759 C C . PHE A 1 106 ? 0.930 -8.675 22.692 1.00 9.33 85 PHE A C 1
ATOM 760 O O . PHE A 1 106 ? 0.716 -9.874 22.796 1.00 12.82 85 PHE A O 1
ATOM 768 N N . ASP A 1 107 ? 2.136 -8.130 22.875 1.00 11.01 86 ASP A N 1
ATOM 769 C CA A ASP A 1 107 ? 3.336 -8.883 23.294 0.61 13.26 86 ASP A CA 1
ATOM 770 C CA B ASP A 1 107 ? 3.313 -8.899 23.310 0.39 12.68 86 ASP A CA 1
ATOM 771 C C . ASP A 1 107 ? 3.675 -10.017 22.317 1.00 14.08 86 ASP A C 1
ATOM 772 O O . ASP A 1 107 ? 3.966 -11.151 22.723 1.00 12.25 86 ASP A O 1
ATOM 781 N N . LEU A 1 108 ? 3.646 -9.692 21.025 1.00 14.26 87 LEU A N 1
ATOM 782 C CA . LEU A 1 108 ? 3.906 -10.663 19.956 1.00 15.26 87 LEU A CA 1
ATOM 783 C C . LEU A 1 108 ? 5.232 -10.455 19.201 1.00 14.96 87 LEU A C 1
ATOM 784 O O . LEU A 1 108 ? 5.601 -11.297 18.381 1.00 12.56 87 LEU A O 1
ATOM 789 N N . PHE A 1 109 ? 5.958 -9.363 19.461 1.00 16.81 88 PHE A N 1
ATOM 790 C CA . PHE A 1 109 ? 7.217 -9.117 18.745 1.00 19.81 88 PHE A CA 1
ATOM 791 C C . PHE A 1 109 ? 8.259 -10.192 19.034 1.00 19.52 88 PHE A C 1
ATOM 792 O O . PHE A 1 109 ? 9.099 -10.477 18.188 1.00 22.29 88 PHE A O 1
ATOM 800 N N . ARG A 1 110 ? 8.220 -10.755 20.238 1.00 18.83 89 ARG A N 1
ATOM 801 C CA . ARG A 1 110 ? 9.126 -11.845 20.610 1.00 20.60 89 ARG A CA 1
ATOM 802 C C . ARG A 1 110 ? 8.985 -13.049 19.682 1.00 18.88 89 ARG A C 1
ATOM 803 O O . ARG A 1 110 ? 9.986 -13.673 19.325 1.00 20.15 89 ARG A O 1
ATOM 811 N N . TYR A 1 111 ? 7.755 -13.363 19.283 1.00 13.81 90 TYR A N 1
ATOM 812 C CA . TYR A 1 111 ? 7.534 -14.452 18.346 1.00 12.00 90 TYR A CA 1
ATOM 813 C C . TYR A 1 111 ? 7.818 -14.059 16.881 1.00 11.31 90 TYR A C 1
ATOM 814 O O . TYR A 1 111 ? 8.418 -14.823 16.131 1.00 14.12 90 TYR A O 1
ATOM 823 N N . PHE A 1 112 ? 7.394 -12.875 16.477 1.00 8.11 91 PHE A N 1
ATOM 824 C CA . PHE A 1 112 ? 7.555 -12.465 15.088 1.00 7.59 91 PHE A CA 1
ATOM 825 C C . PHE A 1 112 ? 8.818 -11.631 14.924 1.00 11.09 91 PHE A C 1
ATOM 826 O O . PHE A 1 112 ? 8.751 -10.412 14.882 1.00 12.41 91 PHE A O 1
ATOM 834 N N . VAL A 1 113 ? 9.957 -12.317 14.845 1.00 11.34 92 VAL A N 1
ATOM 835 C CA . VAL A 1 113 ? 11.264 -11.669 14.697 1.00 12.70 92 VAL A CA 1
ATOM 836 C C . VAL A 1 113 ? 11.380 -11.082 13.291 1.00 11.32 92 VAL A C 1
ATOM 837 O O . VAL A 1 113 ? 11.793 -9.938 13.120 1.00 12.55 92 VAL A O 1
ATOM 841 N N . HIS A 1 114 ? 10.960 -11.852 12.295 1.00 7.52 93 HIS A N 1
ATOM 842 C CA . HIS A 1 114 ? 11.083 -11.438 10.895 1.00 8.50 93 HIS A CA 1
ATOM 843 C C . HIS A 1 114 ? 9.720 -11.034 10.359 1.00 8.51 93 HIS A C 1
ATOM 844 O O . HIS A 1 114 ? 8.764 -11.792 10.470 1.00 9.22 93 HIS A O 1
ATOM 851 N N . ARG A 1 115 ? 9.644 -9.823 9.807 1.00 6.94 94 ARG A N 1
ATOM 852 C CA . ARG A 1 115 ? 8.374 -9.229 9.414 1.00 6.60 94 ARG A CA 1
ATOM 853 C C . ARG A 1 115 ? 8.500 -8.501 8.078 1.00 7.68 94 ARG A C 1
ATOM 854 O O . ARG A 1 115 ? 9.470 -7.772 7.852 1.00 8.23 94 ARG A O 1
ATOM 862 N N . GLU A 1 116 ? 7.523 -8.735 7.202 1.00 5.48 95 GLU A N 1
ATOM 863 C CA . GLU A 1 116 ? 7.340 -7.994 5.960 1.00 6.25 95 GLU A CA 1
ATOM 864 C C . GLU A 1 116 ? 5.941 -7.401 6.012 1.00 6.25 95 GLU A C 1
ATOM 865 O O . GLU A 1 116 ? 4.947 -8.081 5.742 1.00 6.25 95 GLU A O 1
ATOM 871 N N . ILE A 1 117 ? 5.881 -6.128 6.398 1.00 4.71 96 ILE A N 1
ATOM 872 C CA . ILE A 1 117 ? 4.626 -5.419 6.617 1.00 3.99 96 ILE A CA 1
ATOM 873 C C . ILE A 1 117 ? 4.627 -4.127 5.788 1.00 4.20 96 ILE A C 1
ATOM 874 O O . ILE A 1 117 ? 5.203 -3.110 6.193 1.00 5.32 96 ILE A O 1
ATOM 879 N N . TYR A 1 118 ? 4.021 -4.202 4.606 1.00 5.78 97 TYR A N 1
ATOM 880 C CA . TYR A 1 118 ? 3.889 -3.058 3.671 1.00 4.84 97 TYR A CA 1
ATOM 881 C C . TYR A 1 118 ? 3.072 -3.521 2.454 1.00 5.47 97 TYR A C 1
ATOM 882 O O . TYR A 1 118 ? 3.090 -4.715 2.105 1.00 4.51 97 TYR A O 1
ATOM 891 N N . PRO A 1 119 ? 2.364 -2.588 1.788 1.00 5.01 98 PRO A N 1
ATOM 892 C CA . PRO A 1 119 ? 1.659 -2.989 0.560 1.00 4.75 98 PRO A CA 1
ATOM 893 C C . PRO A 1 119 ? 2.609 -3.529 -0.510 1.00 5.58 98 PRO A C 1
ATOM 894 O O . PRO A 1 119 ? 3.691 -3.002 -0.705 1.00 4.61 98 PRO A O 1
ATOM 898 N N . GLY A 1 120 ? 2.193 -4.586 -1.190 1.00 4.39 99 GLY A N 1
ATOM 899 C CA . GLY A 1 120 ? 3.032 -5.251 -2.174 1.00 4.73 99 GLY A CA 1
ATOM 900 C C . GLY A 1 120 ? 2.531 -6.656 -2.453 1.00 5.74 99 GLY A C 1
ATOM 901 O O . GLY A 1 120 ? 1.545 -7.108 -1.875 1.00 8.24 99 GLY A O 1
ATOM 902 N N . SER A 1 121 ? 3.227 -7.350 -3.337 1.00 6.54 100 SER A N 1
ATOM 903 C CA . SER A 1 121 ? 2.940 -8.761 -3.611 1.00 6.17 100 SER A CA 1
ATOM 904 C C . SER A 1 121 ? 3.405 -9.634 -2.463 1.00 4.93 100 SER A C 1
ATOM 905 O O . SER A 1 121 ? 4.503 -9.454 -1.933 1.00 6.03 100 SER A O 1
ATOM 908 N N . LYS A 1 122 ? 2.586 -10.611 -2.091 1.00 3.75 101 LYS A N 1
ATOM 909 C CA . LYS A 1 122 ? 3.015 -11.616 -1.121 1.00 6.05 101 LYS A CA 1
ATOM 910 C C . LYS A 1 122 ? 4.187 -12.454 -1.639 1.00 4.96 101 LYS A C 1
ATOM 911 O O . LYS A 1 122 ? 4.943 -13.030 -0.847 1.00 3.94 101 LYS A O 1
ATOM 917 N N . ILE A 1 123 ? 4.360 -12.526 -2.956 1.00 3.77 102 ILE A N 1
ATOM 918 C CA . ILE A 1 123 ? 5.539 -13.220 -3.506 1.00 5.46 102 ILE A CA 1
ATOM 919 C C . ILE A 1 123 ? 6.806 -12.441 -3.139 1.00 7.43 102 ILE A C 1
ATOM 920 O O . ILE A 1 123 ? 7.821 -13.048 -2.791 1.00 6.69 102 ILE A O 1
ATOM 925 N N . THR A 1 124 ? 6.726 -11.112 -3.178 1.00 7.42 103 THR A N 1
ATOM 926 C CA . THR A 1 124 ? 7.810 -10.245 -2.684 1.00 8.01 103 THR A CA 1
ATOM 927 C C . THR A 1 124 ? 8.051 -10.429 -1.178 1.00 6.38 103 THR A C 1
ATOM 928 O O . THR A 1 124 ? 9.187 -10.569 -0.762 1.00 7.21 103 THR A O 1
ATOM 932 N N . HIS A 1 125 ? 6.984 -10.448 -0.369 1.00 6.19 104 HIS A N 1
ATOM 933 C CA . HIS A 1 125 ? 7.106 -10.720 1.071 1.00 5.43 104 HIS A CA 1
ATOM 934 C C . HIS A 1 125 ? 7.860 -12.029 1.321 1.00 6.28 104 HIS A C 1
ATOM 935 O O . HIS A 1 125 ? 8.773 -12.085 2.147 1.00 5.79 104 HIS A O 1
ATOM 942 N N . PHE A 1 126 ? 7.479 -13.082 0.595 1.00 4.63 105 PHE A N 1
ATOM 943 C CA . PHE A 1 126 ? 8.097 -14.400 0.778 1.00 4.98 105 PHE A CA 1
ATOM 944 C C . PHE A 1 126 ? 9.554 -14.454 0.332 1.00 5.95 105 PHE A C 1
ATOM 945 O O . PHE A 1 126 ? 10.377 -15.071 1.040 1.00 5.32 105 PHE A O 1
ATOM 953 N N . GLU A 1 127 ? 9.890 -13.796 -0.787 1.00 6.10 106 GLU A N 1
ATOM 954 C CA A GLU A 1 127 ? 11.296 -13.672 -1.212 0.40 5.82 106 GLU A CA 1
ATOM 955 C CA B GLU A 1 127 ? 11.286 -13.665 -1.217 0.60 6.58 106 GLU A CA 1
ATOM 956 C C . GLU A 1 127 ? 12.119 -13.058 -0.084 1.00 6.35 106 GLU A C 1
ATOM 957 O O . GLU A 1 127 ? 13.185 -13.565 0.266 1.00 5.82 106 GLU A O 1
ATOM 968 N N . ARG A 1 128 ? 11.609 -11.976 0.491 1.00 4.93 107 ARG A N 1
ATOM 969 C CA . ARG A 1 128 ? 12.327 -11.267 1.556 1.00 4.79 107 ARG A CA 1
ATOM 970 C C . ARG A 1 128 ? 12.399 -12.045 2.873 1.00 4.18 107 ARG A C 1
ATOM 971 O O . ARG A 1 128 ? 13.425 -12.003 3.559 1.00 5.96 107 ARG A O 1
ATOM 979 N N . LEU A 1 129 ? 11.348 -12.789 3.206 1.00 4.78 108 LEU A N 1
ATOM 980 C CA . LEU A 1 129 ? 11.400 -13.680 4.363 1.00 3.92 108 LEU A CA 1
ATOM 981 C C . LEU A 1 129 ? 12.425 -14.803 4.165 1.00 6.73 108 LEU A C 1
ATOM 982 O O . LEU A 1 129 ? 13.135 -15.186 5.105 1.00 6.02 108 LEU A O 1
ATOM 987 N N . GLN A 1 130 ? 12.521 -15.327 2.946 1.00 6.14 109 GLN A N 1
ATOM 988 C CA . GLN A 1 130 ? 13.509 -16.370 2.670 1.00 7.37 109 GLN A CA 1
ATOM 989 C C . GLN A 1 130 ? 14.918 -15.807 2.817 1.00 8.88 109 GLN A C 1
ATOM 990 O O . GLN A 1 130 ? 15.793 -16.455 3.389 1.00 10.59 109 GLN A O 1
ATOM 996 N N . GLN A 1 131 ? 15.132 -14.600 2.309 1.00 9.91 110 GLN A N 1
ATOM 997 C CA . GLN A 1 131 ? 16.414 -13.925 2.480 1.00 12.41 110 GLN A CA 1
ATOM 998 C C . GLN A 1 131 ? 16.781 -13.720 3.952 1.00 11.09 110 GLN A C 1
ATOM 999 O O . GLN A 1 131 ? 17.926 -13.970 4.344 1.00 11.17 110 GLN A O 1
ATOM 1005 N N . LYS A 1 132 ? 15.808 -13.272 4.747 1.00 7.39 111 LYS A N 1
ATOM 1006 C CA . LYS A 1 132 ? 16.022 -12.973 6.158 1.00 9.54 111 LYS A CA 1
ATOM 1007 C C . LYS A 1 132 ? 16.235 -14.210 7.025 1.00 10.49 111 LYS A C 1
ATOM 1008 O O . LYS A 1 132 ? 16.883 -14.125 8.072 1.00 10.58 111 LYS A O 1
ATOM 1014 N N . THR A 1 133 ? 15.643 -15.335 6.627 1.00 9.88 112 THR A N 1
ATOM 1015 C CA . THR A 1 133 ? 15.673 -16.567 7.438 1.00 11.23 112 THR A CA 1
ATOM 1016 C C . THR A 1 133 ? 16.557 -17.674 6.843 1.00 13.66 112 THR A C 1
ATOM 1017 O O . THR A 1 133 ? 17.055 -18.549 7.572 1.00 14.67 112 THR A O 1
ATOM 1021 N N . GLY A 1 134 ? 16.748 -17.650 5.524 1.00 11.97 113 GLY A N 1
ATOM 1022 C CA . GLY A 1 134 ? 17.480 -18.696 4.823 1.00 12.96 113 GLY A CA 1
ATOM 1023 C C . GLY A 1 134 ? 16.716 -20.003 4.621 1.00 12.72 113 GLY A C 1
ATOM 1024 O O . GLY A 1 134 ? 17.272 -20.964 4.105 1.00 14.08 113 GLY A O 1
ATOM 1025 N N . ILE A 1 135 ? 15.446 -20.031 5.009 1.00 11.22 114 ILE A N 1
ATOM 1026 C CA . ILE A 1 135 ? 14.654 -21.269 5.016 1.00 9.78 114 ILE A CA 1
ATOM 1027 C C . ILE A 1 135 ? 14.040 -21.533 3.634 1.00 10.44 114 ILE A C 1
ATOM 1028 O O . ILE A 1 135 ? 13.416 -20.644 3.044 1.00 10.71 114 ILE A O 1
ATOM 1033 N N . PRO A 1 136 ? 14.236 -22.745 3.099 1.00 10.29 115 PRO A N 1
ATOM 1034 C CA . PRO A 1 136 ? 13.588 -23.079 1.828 1.00 9.58 115 PRO A CA 1
ATOM 1035 C C . PRO A 1 136 ? 12.072 -22.987 1.931 1.00 8.25 115 PRO A C 1
ATOM 1036 O O . PRO A 1 136 ? 11.504 -23.296 2.980 1.00 7.10 115 PRO A O 1
ATOM 1040 N N . PHE A 1 137 ? 11.421 -22.583 0.8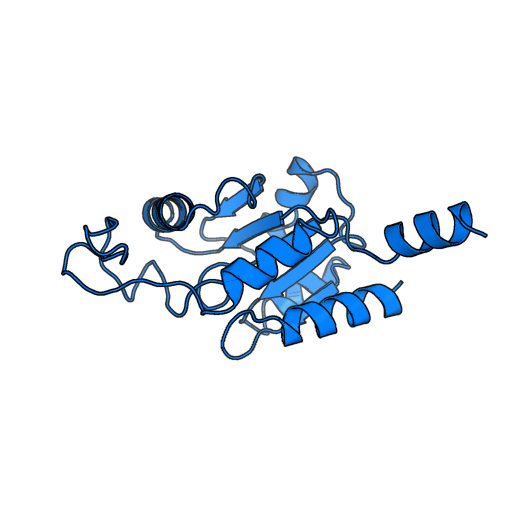44 1.00 7.76 116 PHE A N 1
ATOM 1041 C CA . PHE A 1 137 ? 9.961 -22.464 0.830 1.00 7.31 116 PHE A CA 1
ATOM 1042 C C . PHE A 1 137 ? 9.252 -23.757 1.209 1.00 8.82 116 PHE A C 1
ATOM 1043 O O . PHE A 1 137 ? 8.249 -23.732 1.917 1.00 7.76 116 PHE A O 1
ATOM 1051 N N . SER A 1 138 ? 9.802 -24.891 0.777 1.00 9.95 117 SER A N 1
ATOM 1052 C CA . SER A 1 138 ? 9.215 -26.192 1.101 1.00 9.53 117 SER A CA 1
ATOM 1053 C C . SER A 1 138 ? 9.171 -26.518 2.606 1.00 8.76 117 SER A C 1
ATOM 1054 O O . SER A 1 138 ? 8.465 -27.444 3.007 1.00 7.64 117 SER A O 1
ATOM 1057 N N . GLN A 1 139 ? 9.920 -25.776 3.424 1.00 8.57 118 GLN A N 1
ATOM 1058 C CA . GLN A 1 139 ? 9.969 -26.008 4.869 1.00 8.07 118 GLN A CA 1
ATOM 1059 C C . GLN A 1 139 ? 9.191 -24.936 5.639 1.00 9.10 118 GLN A C 1
ATOM 1060 O O . GLN A 1 139 ? 9.250 -24.878 6.873 1.00 10.22 118 GLN A O 1
ATOM 1066 N N . MET A 1 140 ? 8.423 -24.121 4.908 1.00 6.24 119 MET A N 1
ATOM 1067 C CA . MET A 1 140 ? 7.564 -23.102 5.517 1.00 5.21 119 MET A CA 1
ATOM 1068 C C . MET A 1 140 ? 6.108 -23.547 5.518 1.00 3.38 119 MET A C 1
ATOM 1069 O O . MET A 1 140 ? 5.656 -24.244 4.598 1.00 4.44 119 MET A O 1
ATOM 1074 N N . ILE A 1 141 ? 5.377 -23.120 6.551 1.00 5.14 120 ILE A N 1
ATOM 1075 C CA . ILE A 1 141 ? 3.929 -23.180 6.565 1.00 5.47 120 ILE A CA 1
ATOM 1076 C C . ILE A 1 141 ? 3.398 -21.739 6.649 1.00 5.90 120 ILE A C 1
ATOM 1077 O O . ILE A 1 141 ? 4.049 -20.866 7.233 1.00 6.53 120 ILE A O 1
ATOM 1082 N N . PHE A 1 142 ? 2.229 -21.500 6.064 1.00 6.60 121 PHE A N 1
ATOM 1083 C CA . PHE A 1 142 ? 1.650 -20.150 5.934 1.00 4.03 121 PHE A CA 1
ATOM 1084 C C . PHE A 1 142 ? 0.155 -20.211 6.213 1.00 5.12 121 PHE A C 1
ATOM 1085 O O . PHE A 1 142 ? -0.554 -21.063 5.653 1.00 6.43 121 PHE A O 1
ATOM 1093 N N . PHE A 1 143 ? -0.311 -19.329 7.095 1.00 4.83 122 PHE A N 1
ATOM 1094 C CA . PHE A 1 143 ? -1.730 -19.209 7.442 1.00 5.10 122 PHE A CA 1
ATOM 1095 C C . PHE A 1 143 ? -2.275 -17.831 6.973 1.00 4.17 122 PHE A C 1
ATOM 1096 O O . PHE A 1 143 ? -1.723 -16.797 7.338 1.00 4.66 122 PHE A O 1
ATOM 1104 N N . ASP A 1 144 ? -3.363 -17.826 6.198 1.00 3.21 123 ASP A N 1
ATOM 1105 C CA . ASP A 1 144 ? -3.923 -16.576 5.628 1.00 5.07 123 ASP A CA 1
ATOM 1106 C C . ASP A 1 144 ? -5.412 -16.772 5.378 1.00 7.36 123 ASP A C 1
ATOM 1107 O O . ASP A 1 144 ? -5.853 -17.853 4.980 1.00 5.25 123 ASP A O 1
ATOM 1112 N N . ASP A 1 145 ? -6.183 -15.720 5.644 1.00 7.23 124 ASP A N 1
ATOM 1113 C CA . ASP A 1 145 ? -7.629 -15.700 5.478 1.00 8.34 124 ASP A CA 1
ATOM 1114 C C . ASP A 1 145 ? -8.049 -15.584 4.013 1.00 7.70 124 ASP A C 1
ATOM 1115 O O . ASP A 1 145 ? -9.172 -15.944 3.683 1.00 6.24 124 ASP A O 1
ATOM 1120 N N . GLU A 1 146 ? -7.151 -15.091 3.153 1.00 6.92 125 GLU A N 1
ATOM 1121 C CA A GLU A 1 146 ? -7.451 -14.826 1.741 0.45 8.01 125 GLU A CA 1
ATOM 1122 C CA B GLU A 1 146 ? -7.479 -14.843 1.736 0.55 7.54 125 GLU A CA 1
ATOM 1123 C C . GLU A 1 146 ? -7.033 -15.987 0.833 1.00 5.88 125 GLU A C 1
ATOM 1124 O O . GLU A 1 146 ? -5.836 -16.233 0.652 1.00 3.83 125 GLU A O 1
ATOM 1135 N N . ARG A 1 147 ? -8.014 -16.676 0.245 1.00 6.60 126 ARG A N 1
ATOM 1136 C CA . ARG A 1 147 ? -7.772 -17.802 -0.644 1.00 6.82 126 ARG A CA 1
ATOM 1137 C C . ARG A 1 147 ? -6.797 -17.451 -1.768 1.00 5.05 126 ARG A C 1
ATOM 1138 O O . ARG A 1 147 ? -5.957 -18.278 -2.129 1.00 4.92 126 ARG A O 1
ATOM 1146 N N . ARG A 1 148 ? -6.873 -16.234 -2.305 1.00 4.58 127 ARG A N 1
ATOM 1147 C CA A ARG A 1 148 ? -5.982 -15.847 -3.412 0.50 5.20 127 ARG A CA 1
ATOM 1148 C CA B ARG A 1 148 ? -5.984 -15.852 -3.413 0.50 5.46 127 ARG A CA 1
ATOM 1149 C C . ARG A 1 148 ? -4.508 -15.887 -2.986 1.00 4.64 127 ARG A C 1
ATOM 1150 O O . ARG A 1 148 ? -3.625 -16.218 -3.785 1.00 5.33 127 ARG A O 1
ATOM 1165 N N . ASN A 1 149 ? -4.229 -15.570 -1.721 1.00 4.47 128 ASN A N 1
ATOM 1166 C CA . ASN A 1 149 ? -2.850 -15.648 -1.205 1.00 3.24 128 ASN A CA 1
ATOM 1167 C C . ASN A 1 149 ? -2.389 -17.084 -1.027 1.00 3.53 128 ASN A C 1
ATOM 1168 O O . ASN A 1 149 ? -1.233 -17.422 -1.250 1.00 3.04 128 ASN A O 1
ATOM 1173 N N . ILE A 1 150 ? -3.319 -17.941 -0.629 1.00 4.25 129 ILE A N 1
ATOM 1174 C CA . ILE A 1 150 ? -3.050 -19.364 -0.508 1.00 5.45 129 ILE A CA 1
ATOM 1175 C C . ILE A 1 150 ? -2.653 -19.931 -1.881 1.00 4.82 129 ILE A C 1
ATOM 1176 O O . ILE A 1 150 ? -1.661 -20.681 -2.013 1.00 4.74 129 ILE A O 1
ATOM 1181 N N . VAL A 1 151 ? -3.403 -19.540 -2.913 1.00 4.10 130 VAL A N 1
ATOM 1182 C CA . VAL A 1 151 ? -3.138 -20.006 -4.263 1.00 2.72 130 VAL A CA 1
ATOM 1183 C C . VAL A 1 151 ? -1.766 -19.536 -4.734 1.00 3.92 130 VAL A C 1
ATOM 1184 O O . VAL A 1 151 ? -0.985 -20.321 -5.279 1.00 4.60 130 VAL A O 1
ATOM 1188 N N . ASP A 1 152 ? -1.472 -18.256 -4.535 1.00 2.51 131 ASP A N 1
ATOM 1189 C CA . ASP A 1 152 ? -0.223 -17.688 -5.032 1.00 2.26 131 ASP A CA 1
ATOM 1190 C C . ASP A 1 152 ? 1.013 -18.245 -4.326 1.00 2.63 131 ASP A C 1
ATOM 1191 O O . ASP A 1 152 ? 1.949 -18.692 -4.965 1.00 2.73 131 ASP A O 1
ATOM 1196 N N . VAL A 1 153 ? 1.014 -18.208 -3.003 1.00 3.63 132 VAL A N 1
ATOM 1197 C CA . VAL A 1 153 ? 2.194 -18.614 -2.248 1.00 2.53 132 VAL A CA 1
ATOM 1198 C C . VAL A 1 153 ? 2.460 -20.117 -2.356 1.00 4.13 132 VAL A C 1
ATOM 1199 O O . VAL A 1 153 ? 3.620 -20.524 -2.317 1.00 5.21 132 VAL A O 1
ATOM 1203 N N . SER A 1 154 ? 1.413 -20.928 -2.555 1.00 4.35 133 SER A N 1
ATOM 1204 C CA . SER A 1 154 ? 1.583 -22.381 -2.766 1.00 4.29 133 SER A CA 1
ATOM 1205 C C . SER A 1 154 ? 2.468 -22.657 -3.985 1.00 6.19 133 SER A C 1
ATOM 1206 O O . SER A 1 154 ? 3.181 -23.662 -4.024 1.00 5.02 133 SER A O 1
ATOM 1209 N N . LYS A 1 155 ? 2.428 -21.775 -4.982 1.00 4.28 134 LYS A N 1
ATOM 1210 C CA . LYS A 1 155 ? 3.247 -21.966 -6.174 1.00 4.36 134 LYS A CA 1
ATOM 1211 C C . LYS A 1 155 ? 4.754 -21.966 -5.885 1.00 6.54 134 LYS A C 1
ATOM 1212 O O . LYS A 1 155 ? 5.527 -22.563 -6.640 1.00 6.59 134 LYS A O 1
ATOM 1218 N N . LEU A 1 156 ? 5.162 -21.348 -4.777 1.00 5.10 135 LEU A N 1
ATOM 1219 C CA . LEU A 1 156 ? 6.564 -21.368 -4.330 1.00 5.72 135 LEU A CA 1
ATOM 1220 C C . LEU A 1 156 ? 6.961 -22.649 -3.582 1.00 8.37 135 LEU A C 1
ATOM 1221 O O . LEU A 1 156 ? 8.147 -22.859 -3.325 1.00 5.71 135 LEU A O 1
ATOM 1226 N N . GLY A 1 157 ? 5.985 -23.491 -3.238 1.00 7.50 136 GLY A N 1
ATOM 1227 C CA . GLY A 1 157 ? 6.251 -24.749 -2.529 1.00 10.11 136 GLY A CA 1
ATOM 1228 C C . GLY A 1 157 ? 5.961 -24.691 -1.040 1.00 8.54 136 GLY A C 1
ATOM 1229 O O . GLY A 1 157 ? 6.097 -25.696 -0.327 1.00 9.41 136 GLY A O 1
ATOM 1230 N N . VAL A 1 158 ? 5.543 -23.517 -0.567 1.00 8.69 137 VAL A N 1
ATOM 1231 C CA . VAL A 1 158 ? 5.101 -23.330 0.825 1.00 6.01 137 VAL A CA 1
ATOM 1232 C C . VAL A 1 158 ? 3.812 -24.133 1.042 1.00 8.46 137 VAL A C 1
ATOM 1233 O O . VAL A 1 158 ? 2.972 -24.206 0.140 1.00 7.46 137 VAL A O 1
ATOM 1237 N N . THR A 1 159 ? 3.660 -24.739 2.225 1.00 6.69 138 THR A N 1
ATOM 1238 C CA . THR A 1 159 ? 2.400 -25.382 2.610 1.00 5.28 138 THR A CA 1
ATOM 1239 C C . THR A 1 159 ? 1.490 -24.285 3.136 1.00 4.19 138 THR A C 1
ATOM 1240 O O . THR A 1 159 ? 1.794 -23.648 4.152 1.00 5.50 138 THR A O 1
ATOM 1244 N N . CYS A 1 160 ? 0.392 -24.046 2.428 1.00 3.58 139 CYS A N 1
ATOM 1245 C CA . CYS A 1 160 ? -0.483 -22.910 2.719 1.00 3.97 139 CYS A CA 1
ATOM 1246 C C . CYS A 1 160 ? -1.839 -23.372 3.234 1.00 4.58 139 CYS A C 1
ATOM 1247 O O . CYS A 1 160 ? -2.523 -24.182 2.582 1.00 4.99 139 CYS A O 1
ATOM 1250 N N . ILE A 1 161 ? -2.218 -22.852 4.400 1.00 4.29 140 ILE A N 1
ATOM 1251 C CA . ILE A 1 161 ? -3.434 -23.263 5.107 1.00 3.70 140 ILE A CA 1
ATOM 1252 C C . ILE A 1 161 ? -4.424 -22.098 5.137 1.00 4.65 140 ILE A C 1
ATOM 1253 O O . ILE A 1 161 ? -4.140 -21.046 5.704 1.00 5.45 140 ILE A O 1
ATOM 1258 N N . HIS A 1 162 ? -5.581 -22.286 4.508 1.00 5.63 141 HIS A N 1
ATOM 1259 C CA . HIS A 1 162 ? -6.595 -21.247 4.420 1.00 6.51 141 HIS A CA 1
ATOM 1260 C C . HIS A 1 162 ? -7.356 -21.102 5.740 1.00 9.54 141 HIS A C 1
ATOM 1261 O O . HIS A 1 162 ? -7.893 -22.075 6.262 1.00 9.34 141 HIS A O 1
ATOM 1268 N N . ILE A 1 163 ? -7.391 -19.878 6.249 1.00 8.52 142 ILE A N 1
ATOM 1269 C CA . ILE A 1 163 ? -8.053 -19.548 7.510 1.00 11.14 142 ILE A CA 1
ATOM 1270 C C . ILE A 1 163 ? -9.497 -19.171 7.239 1.00 9.52 142 ILE A C 1
ATOM 1271 O O . ILE A 1 163 ? -9.780 -18.455 6.284 1.00 11.25 142 ILE A O 1
ATOM 1276 N N . GLN A 1 164 ? -10.402 -19.684 8.061 1.00 10.70 143 GLN A N 1
ATOM 1277 C CA . GLN A 1 164 ? -11.760 -19.180 8.103 1.00 14.40 143 GLN A CA 1
ATOM 1278 C C . GLN A 1 164 ? -12.075 -18.807 9.547 1.00 10.08 143 GLN A C 1
ATOM 1279 O O . GLN A 1 164 ? -11.850 -19.584 10.456 1.00 16.16 143 GLN A O 1
ATOM 1285 N N . ASN A 1 165 ? -12.550 -17.592 9.737 1.00 11.88 144 ASN A N 1
ATOM 1286 C CA . ASN A 1 165 ? -12.961 -17.092 11.046 1.00 9.47 144 ASN A CA 1
ATOM 1287 C C . ASN A 1 165 ? -11.825 -17.015 12.064 1.00 8.43 144 ASN A C 1
ATOM 1288 O O . ASN A 1 165 ? -12.016 -17.274 13.251 1.00 8.16 144 ASN A O 1
ATOM 1293 N N . GLY A 1 166 ? -10.644 -16.629 11.586 1.00 7.31 145 GLY A N 1
ATOM 1294 C CA . GLY A 1 166 ? -9.501 -16.385 12.445 1.00 6.90 145 GLY A CA 1
ATOM 1295 C C . GLY A 1 166 ? -8.652 -17.596 12.743 1.00 8.26 145 GLY A C 1
ATOM 1296 O O . GLY A 1 166 ? -9.120 -18.742 12.686 1.00 6.48 145 GLY A O 1
ATOM 1297 N N . MET A 1 167 ? -7.387 -17.353 13.059 1.00 7.40 146 MET A N 1
ATOM 1298 C CA . MET A 1 167 ? -6.510 -18.436 13.488 1.00 7.82 146 MET A CA 1
ATOM 1299 C C . MET A 1 167 ? -7.003 -19.066 14.796 1.00 9.22 146 MET A C 1
ATOM 1300 O O . MET A 1 167 ? -7.438 -18.358 15.699 1.00 8.04 146 MET A O 1
ATOM 1305 N N . ASN A 1 168 ? -6.924 -20.396 14.890 1.00 7.67 147 ASN A N 1
ATOM 1306 C CA . ASN A 1 168 ? -7.295 -21.124 16.119 1.00 8.66 147 ASN A CA 1
ATOM 1307 C C . ASN A 1 168 ? -6.505 -22.438 16.281 1.00 8.29 147 ASN A C 1
ATOM 1308 O O . ASN A 1 168 ? -5.697 -22.803 15.416 1.00 6.91 147 ASN A O 1
ATOM 1313 N N . LEU A 1 169 ? -6.742 -23.146 17.385 1.00 10.27 148 LEU A N 1
ATOM 1314 C CA . LEU A 1 169 ? -5.986 -24.369 17.685 1.00 9.20 148 LEU A CA 1
ATOM 1315 C C . LEU A 1 169 ? -6.269 -25.509 16.703 1.00 10.82 148 LEU A C 1
ATOM 1316 O O . LEU A 1 169 ? -5.344 -26.213 16.293 1.00 9.15 148 LEU A O 1
ATOM 1321 N N . GLN A 1 170 ? -7.531 -25.682 16.304 1.00 12.95 149 GLN A N 1
ATOM 1322 C CA . GLN A 1 170 ? -7.885 -26.704 15.316 1.00 14.76 149 GLN A CA 1
ATOM 1323 C C . GLN A 1 170 ? -7.196 -26.435 13.969 1.00 13.31 149 GLN A C 1
ATOM 1324 O O . GLN A 1 170 ? -6.727 -27.370 13.314 1.00 12.79 149 GLN A O 1
ATOM 1330 N N . THR A 1 171 ? -7.129 -25.168 13.552 1.00 12.37 150 THR A N 1
ATOM 1331 C CA . THR A 1 171 ? -6.455 -24.826 12.292 1.00 10.65 150 THR A CA 1
ATOM 1332 C C . THR A 1 171 ? -4.952 -25.119 12.389 1.00 10.36 150 THR A C 1
ATOM 1333 O O . THR A 1 171 ? -4.339 -25.625 11.439 1.00 7.85 150 THR A O 1
ATOM 1337 N N . LEU A 1 172 ? -4.364 -24.812 13.544 1.00 9.33 151 LEU A N 1
ATOM 1338 C CA . LEU A 1 172 ? -2.964 -25.135 13.768 1.00 7.34 151 LEU A CA 1
ATOM 1339 C C . LEU A 1 172 ? -2.720 -26.645 13.673 1.00 7.13 151 LEU A C 1
ATOM 1340 O O . LEU A 1 172 ? -1.815 -27.078 12.974 1.00 7.16 151 LEU A O 1
ATOM 1345 N N . SER A 1 173 ? -3.527 -27.435 14.380 1.00 7.96 152 SER A N 1
ATOM 1346 C CA . SER A 1 173 ? -3.408 -28.909 14.350 1.00 10.61 152 SER A CA 1
ATOM 1347 C C . SER A 1 173 ? -3.560 -29.480 12.951 1.00 9.20 152 SER A C 1
ATOM 1348 O O . SER A 1 173 ? -2.741 -30.281 12.493 1.00 10.06 152 SER A O 1
ATOM 1351 N N . GLN A 1 174 ? -4.623 -29.066 12.277 1.00 9.70 153 GLN A N 1
ATOM 1352 C CA . GLN A 1 174 ? -4.865 -29.471 10.894 1.00 12.23 153 GLN A CA 1
ATOM 1353 C C . GLN A 1 174 ? -3.717 -29.071 9.972 1.00 11.75 153 GLN A C 1
ATOM 1354 O O . GLN A 1 174 ? -3.290 -29.864 9.123 1.00 10.62 153 GLN A O 1
ATOM 1360 N N . GLY A 1 175 ? -3.221 -27.846 10.145 1.00 11.26 154 GLY A N 1
ATOM 1361 C CA . GLY A 1 175 ? -2.122 -27.329 9.334 1.00 9.91 154 GLY A CA 1
ATOM 1362 C C . GLY A 1 175 ? -0.864 -28.160 9.507 1.00 10.54 154 GLY A C 1
ATOM 1363 O O . GLY A 1 175 ? -0.223 -28.549 8.538 1.00 9.30 154 GLY A O 1
ATOM 1364 N N . LEU A 1 176 ? -0.510 -28.445 10.753 1.00 9.02 155 LEU A N 1
ATOM 1365 C CA . LEU A 1 176 ? 0.700 -29.219 11.035 1.00 8.15 155 LEU A CA 1
ATOM 1366 C C . LEU A 1 176 ? 0.646 -30.627 10.459 1.00 7.76 155 LEU A C 1
ATOM 1367 O O . LEU A 1 176 ? 1.653 -31.139 9.962 1.00 10.97 155 LEU A O 1
ATOM 1372 N N . GLU A 1 177 ? -0.523 -31.250 10.525 1.00 9.70 156 GLU A N 1
ATOM 1373 C CA . GLU A 1 177 ? -0.702 -32.587 9.972 1.00 12.23 156 GLU A CA 1
ATOM 1374 C C . GLU A 1 177 ? -0.623 -32.556 8.445 1.00 12.5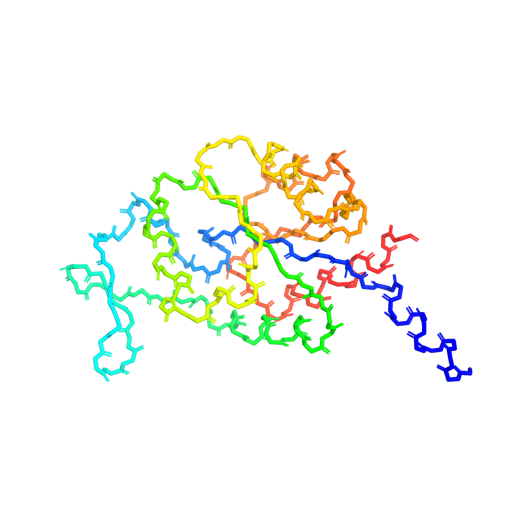5 156 GLU A C 1
ATOM 1375 O O . GLU A 1 177 ? 0.002 -33.425 7.829 1.00 12.21 156 GLU A O 1
ATOM 1381 N N . THR A 1 178 ? -1.244 -31.546 7.839 1.00 11.63 157 THR A N 1
ATOM 1382 C CA . THR A 1 178 ? -1.159 -31.333 6.390 1.00 11.18 157 THR A CA 1
ATOM 1383 C C . THR A 1 178 ? 0.293 -31.193 5.948 1.00 11.29 157 THR A C 1
ATOM 1384 O O . THR A 1 178 ? 0.702 -31.815 4.969 1.00 11.60 157 THR A O 1
ATOM 1388 N N . PHE A 1 179 ? 1.066 -30.388 6.680 1.00 9.05 158 PHE A N 1
ATOM 1389 C CA . PHE A 1 179 ? 2.492 -30.209 6.407 1.00 9.90 158 PHE A CA 1
ATOM 1390 C C . PHE A 1 179 ? 3.254 -31.533 6.529 1.00 12.86 158 PHE A C 1
ATOM 1391 O O . PHE A 1 179 ? 4.029 -31.893 5.645 1.00 12.55 158 PHE A O 1
ATOM 1399 N N . ALA A 1 180 ? 3.024 -32.257 7.621 1.00 13.56 159 ALA A N 1
ATOM 1400 C CA . ALA A 1 180 ? 3.696 -33.539 7.853 1.00 16.51 159 ALA A CA 1
ATOM 1401 C C . ALA A 1 180 ? 3.403 -34.559 6.736 1.00 21.23 159 ALA A C 1
ATOM 1402 O O . ALA A 1 180 ? 4.309 -35.241 6.254 1.00 21.51 159 ALA A O 1
ATOM 1404 N N . LYS A 1 181 ? 2.149 -34.644 6.306 1.00 24.31 160 LYS A N 1
ATOM 1405 C CA . LYS A 1 181 ? 1.788 -35.536 5.192 1.00 29.49 160 LYS A CA 1
ATOM 1406 C C . LYS A 1 181 ? 2.381 -35.104 3.840 1.00 31.82 160 LYS A C 1
ATOM 1407 O O . LYS A 1 181 ? 2.627 -35.942 2.969 1.00 31.48 160 LYS A O 1
ATOM 1413 N N . ALA A 1 182 ? 2.611 -33.803 3.672 1.00 34.16 161 ALA A N 1
ATOM 1414 C CA . ALA A 1 182 ? 3.021 -33.242 2.380 1.00 36.86 161 ALA A CA 1
ATOM 1415 C C . ALA A 1 182 ? 4.494 -33.449 2.046 1.00 39.18 161 ALA A C 1
ATOM 1416 O O . 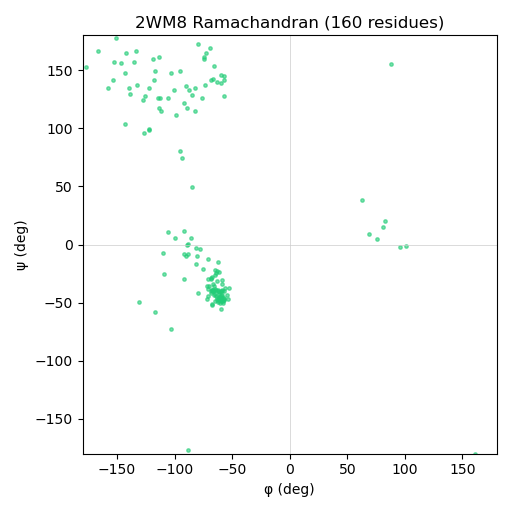ALA A 1 182 ? 4.933 -33.079 0.959 1.00 42.22 161 ALA A O 1
ATOM 1418 N N . GLN A 1 183 ? 5.260 -34.030 2.962 1.00 40.49 162 GLN A N 1
ATOM 1419 C CA . GLN A 1 183 ? 6.686 -34.221 2.741 1.00 42.34 162 GLN A CA 1
ATOM 1420 C C . GLN A 1 183 ? 6.957 -35.452 1.873 1.00 43.63 162 GLN A C 1
ATOM 1421 O O . GLN A 1 183 ? 7.607 -36.404 2.310 1.00 46.34 162 GLN A O 1
#

Sequence (170 aa):
GTENLYFQSMARRLPKLAVFDLDYTLWPFWVDTHVDPPFHKSSSDGTVRDRRGQQDVRLYPEVPEVLKRLQSSLGVPGAAASRTSEIEGANQLLELFDDLFRYFVHREIYPGSKITHFEERLQQKTGIPFSQMIFFDDEERRRNIVDVSKLGVTCIHIQNGMNLQTLSQGLETFAKAQ

InterPro domains:
  IPR010033 HAD-superfamily phosphatase, subfamily IIIC [TIGR01681] (6-133)
  IPR010036 Magnesium-dependent phosphatase-1, eukaryotic/archaeal-type [PF12689] (3-159)
  IPR010036 Magnesium-dependent phosphatase-1, eukaryotic/archaeal-type [PTHR17901] (3-162)
  IPR010036 Magnesium-dependent phosphatase-1, eukaryotic/archaeal-type [TIGR01685] (4-157)
  IPR023214 HAD superfamily [G3DSA:3.40.50.1000] (1-165)
  IPR035679 Magnesium-dependent phosphatase-1, eukaryotic-type [cd07501] (5-141)
  IPR036412 HAD-like superfamily [SSF56784] (1-155)

Nearest PDB structures (foldseek):
  2wm8-assembly1_A  TM=1.006E+00  e=5.501E-36  Homo sapiens
  1u7p-assembly4_D  TM=9.851E-01  e=9.460E-28  Mus musculus
  3slr-assembly1_A  TM=6.354E-01  e=6.318E-05  Bacteroides fragilis
  3ddh-assembly1_B  TM=7.705E-01  e=5.689E-04  Bacteroides thetaiotaomicron
  4dfd-assembly2_B  TM=6.747E-01  e=3.514E-03  Bacteroides thetaiotaomicron

Secondary structure (DSSP, 8-state):
-HHHHHHHHHHTS-SEEEE-SBTTTBSS-TTTSS-S--EE-TTS-EE-TT--EE---TTHHHHHHHHHHHT--EEEEE--S-HHHHHHHHHHTT-TTTEEEEEESSS-HHHHHHHHHHHH---GGGEEEEES-HHHHHHHHTTT-EEEE-SSS--HHHHHHHHHHHHHT-

Organism: Homo sapiens (NCBI:txid9606)

CATH classification: 3.40.50.1000

Foldseek 3Di:
DVVCVVVLLVVLAFQEEEEEDDQAFWPHQQQPDAADDWDQDPVRFIHHPVRHTTHTDPANVVLLVVCVVSVHAYAYEYAHQPQVRSVNVCVSVVNCVRHVYYHYHHDDVVVVVVVVCVVPVGQQLRYEYEDQDVVNQVVSVVSNHQYQHDDRYDHDVSSVVSSVSSSVVD